Protein AF-A0A6S6RYH0-F1 (afdb_monomer)

Solvent-accessible surface area (backbone atoms only — not comparable to full-atom values): 5953 Å² total; per-residue (Å²): 117,42,72,70,53,74,77,64,69,36,65,73,57,48,49,56,42,45,76,71,73,44,82,90,44,69,47,67,87,89,47,68,92,78,37,76,64,52,61,53,49,52,53,53,51,47,54,52,51,54,60,55,51,44,69,64,40,72,49,82,52,102,90,46,79,45,82,38,74,65,84,67,80,78,64,78,78,52,99,68,83,72,94,80,73,87,78,78,76,132

Foldseek 3Di:
DDEPDPVCPPPVNVVVCVVVVHDDDYDPDPPCVPDPVNVVVVVVVVVVVVVVVQQADWDQDPVGIDGDNGDDPVPPPDPDPPPDDPPPDD

Radius of gyration: 25.26 Å; Cα contacts (8 Å, |Δi|>4): 57; chains: 1; bounding box: 45×23×64 Å

Structure (mmCIF, N/CA/C/O backbone):
data_AF-A0A6S6RYH0-F1
#
_entry.id   AF-A0A6S6RYH0-F1
#
loop_
_atom_site.group_PDB
_atom_site.id
_atom_site.type_symbol
_atom_site.label_atom_id
_atom_site.label_alt_id
_atom_site.label_comp_id
_atom_site.label_asym_id
_atom_site.label_entity_id
_atom_site.label_seq_id
_atom_site.pdbx_PDB_ins_code
_atom_site.Cartn_x
_atom_site.Cartn_y
_atom_site.Cartn_z
_atom_site.occupancy
_atom_site.B_iso_or_equiv
_atom_site.auth_seq_id
_atom_site.auth_comp_id
_atom_site.auth_asym_id
_atom_site.auth_atom_id
_atom_site.pdbx_PDB_model_num
ATOM 1 N N . MET A 1 1 ? -2.723 -5.619 11.556 1.00 80.81 1 MET A N 1
ATOM 2 C CA . MET A 1 1 ? -1.822 -4.470 11.319 1.00 80.81 1 MET A CA 1
ATOM 3 C C . MET A 1 1 ? -2.304 -3.644 10.136 1.00 80.81 1 MET A C 1
ATOM 5 O O . MET A 1 1 ? -2.642 -4.212 9.104 1.00 80.81 1 MET A O 1
ATOM 9 N N . MET A 1 2 ? -2.347 -2.322 10.294 1.00 87.25 2 MET A N 1
ATOM 10 C CA . MET A 1 2 ? -2.762 -1.343 9.285 1.00 87.25 2 MET A CA 1
ATOM 11 C C . MET A 1 2 ? -1.637 -0.324 9.062 1.00 87.25 2 MET A C 1
ATOM 13 O O . MET A 1 2 ? -0.910 0.021 9.994 1.00 87.25 2 MET A O 1
ATOM 17 N N . ASN A 1 3 ? -1.481 0.181 7.838 1.00 86.00 3 ASN A N 1
ATOM 18 C CA . ASN A 1 3 ? -0.526 1.260 7.585 1.00 86.00 3 ASN A CA 1
ATOM 19 C C . ASN A 1 3 ? -0.984 2.574 8.266 1.00 86.00 3 ASN A C 1
ATOM 21 O O . ASN A 1 3 ? -2.163 2.766 8.561 1.00 86.00 3 ASN A O 1
ATOM 25 N N . ASN A 1 4 ? -0.049 3.492 8.512 1.00 87.38 4 ASN A N 1
ATOM 26 C CA . ASN A 1 4 ? -0.292 4.730 9.264 1.00 87.38 4 ASN A CA 1
ATOM 27 C C . ASN A 1 4 ? -0.949 5.859 8.431 1.00 87.38 4 ASN A C 1
ATOM 29 O O . ASN A 1 4 ? -0.822 7.035 8.783 1.00 87.38 4 ASN A O 1
ATOM 33 N N . ALA A 1 5 ? -1.607 5.555 7.303 1.00 87.06 5 ALA A N 1
ATOM 34 C CA . ALA A 1 5 ? -2.222 6.592 6.478 1.00 87.06 5 ALA A CA 1
ATOM 35 C C . ALA A 1 5 ? -3.337 7.331 7.231 1.00 87.06 5 ALA A C 1
ATOM 37 O O . ALA A 1 5 ? -4.105 6.750 7.999 1.00 87.06 5 ALA A O 1
ATOM 38 N N . THR A 1 6 ? -3.440 8.638 6.987 1.00 90.31 6 THR A N 1
ATOM 39 C CA . THR A 1 6 ? -4.329 9.551 7.724 1.00 90.31 6 THR A CA 1
ATOM 40 C C . THR A 1 6 ? -5.794 9.133 7.674 1.00 90.31 6 THR A C 1
ATOM 42 O O . THR A 1 6 ? -6.498 9.257 8.672 1.00 90.31 6 THR A O 1
ATOM 45 N N . PHE A 1 7 ? -6.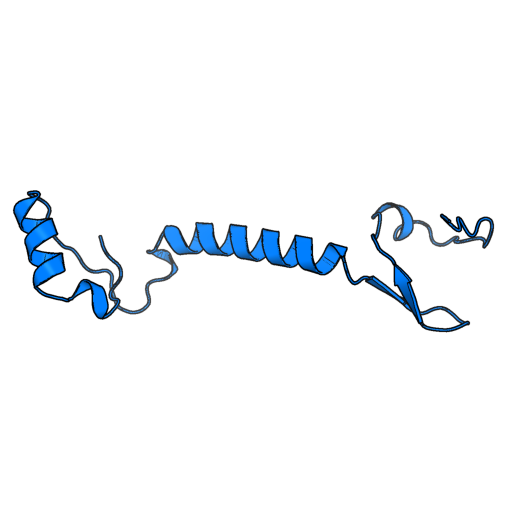252 8.573 6.553 1.00 90.50 7 PHE A N 1
ATOM 46 C CA . PHE A 1 7 ? -7.631 8.115 6.411 1.00 90.50 7 PHE A CA 1
ATOM 47 C C . PHE A 1 7 ? -7.955 6.901 7.292 1.00 90.50 7 PHE A C 1
ATOM 49 O O . PHE A 1 7 ? -9.085 6.801 7.753 1.00 90.50 7 PHE A O 1
ATOM 56 N N . HIS A 1 8 ? -6.992 6.030 7.614 1.00 90.50 8 HIS A N 1
ATOM 57 C CA . HIS A 1 8 ? -7.221 4.897 8.522 1.00 90.50 8 HIS A CA 1
ATOM 58 C C . HIS A 1 8 ? -7.468 5.326 9.975 1.00 90.50 8 HIS A C 1
ATOM 60 O O . HIS A 1 8 ? -8.061 4.569 10.736 1.00 90.50 8 HIS A O 1
ATOM 66 N N . LYS A 1 9 ? -7.073 6.551 10.346 1.00 90.06 9 LYS A N 1
ATOM 67 C CA . LYS A 1 9 ? -7.270 7.115 11.691 1.00 90.06 9 LYS A CA 1
ATOM 68 C C . LYS A 1 9 ? -8.649 7.731 11.904 1.00 90.06 9 LYS A C 1
ATOM 70 O O . LYS A 1 9 ? -8.912 8.302 12.957 1.00 90.06 9 LYS A O 1
ATOM 75 N N . LYS A 1 10 ? -9.533 7.670 10.905 1.00 95.94 10 LYS A N 1
ATOM 76 C CA . LYS A 1 10 ? -10.898 8.168 11.051 1.00 95.94 10 LYS A CA 1
ATOM 77 C C . LYS A 1 10 ? -11.660 7.277 12.031 1.00 95.94 10 LYS A C 1
ATOM 79 O O . LYS A 1 10 ? -11.738 6.068 11.826 1.00 95.94 10 LYS A O 1
ATOM 84 N N . GLN A 1 11 ? -12.300 7.890 13.024 1.00 94.31 11 GLN A N 1
ATOM 85 C CA . GLN A 1 11 ? -13.034 7.185 14.079 1.00 94.31 11 GLN A CA 1
ATOM 86 C C . GLN A 1 11 ? -14.064 6.185 13.531 1.00 94.31 11 GLN A C 1
ATOM 88 O O . GLN A 1 11 ? -14.168 5.076 14.038 1.00 94.31 11 GLN A O 1
ATOM 93 N N . SER A 1 12 ? -14.752 6.523 12.434 1.00 95.62 12 SER A N 1
ATOM 94 C CA . SER A 1 12 ? -15.713 5.617 11.790 1.00 95.62 12 SER A CA 1
ATOM 95 C C . SER A 1 12 ? -15.084 4.303 11.315 1.00 95.62 12 SER A C 1
ATOM 97 O O . SER A 1 12 ? -15.718 3.262 11.384 1.00 95.62 12 SER A O 1
ATOM 99 N N . ILE A 1 13 ? -13.842 4.338 10.821 1.00 94.44 13 ILE A N 1
ATOM 100 C CA . ILE A 1 13 ? -13.132 3.139 10.353 1.00 94.44 13 ILE A CA 1
ATOM 101 C C . ILE A 1 13 ? -12.649 2.322 11.549 1.00 94.44 13 ILE A C 1
ATOM 103 O O . ILE A 1 13 ? -12.769 1.101 11.542 1.00 94.44 13 ILE A O 1
ATOM 107 N N . GLN A 1 14 ? -12.145 2.990 12.588 1.00 94.75 14 GLN A N 1
ATOM 108 C CA . GLN A 1 14 ? -11.712 2.321 13.813 1.00 94.75 14 GLN A CA 1
ATOM 109 C C . GLN A 1 14 ? -12.877 1.595 14.491 1.00 94.75 14 GLN A C 1
ATOM 111 O O . GLN A 1 14 ? -12.715 0.445 14.886 1.00 94.75 14 GLN A O 1
ATOM 116 N N . GLN A 1 15 ? -14.050 2.231 14.556 1.00 95.62 15 GLN A N 1
ATOM 117 C CA . GLN A 1 15 ? -15.239 1.650 15.170 1.00 95.62 15 GLN A CA 1
ATOM 118 C C . GLN A 1 15 ? -15.687 0.382 14.443 1.00 95.62 15 GLN A C 1
ATOM 120 O O . GLN A 1 15 ? -15.856 -0.642 15.083 1.00 95.62 15 GLN A O 1
ATOM 125 N N . VAL A 1 16 ? -15.758 0.402 13.107 1.00 96.19 16 VAL A N 1
ATOM 126 C CA . VAL A 1 16 ? -16.125 -0.787 12.314 1.00 96.19 16 VAL A CA 1
ATOM 127 C C . VAL A 1 16 ? -15.172 -1.962 12.566 1.00 96.19 16 VAL A C 1
ATOM 129 O O . VAL A 1 16 ? -15.604 -3.110 12.613 1.00 96.19 16 VAL A O 1
ATOM 132 N N . ILE A 1 17 ? -13.875 -1.693 12.737 1.00 94.94 17 ILE A N 1
ATOM 133 C CA . ILE A 1 17 ? -12.873 -2.733 13.015 1.00 94.94 17 ILE A CA 1
ATOM 134 C C . ILE A 1 17 ? -13.065 -3.309 14.425 1.00 94.94 17 ILE A C 1
ATOM 136 O O . ILE A 1 17 ? -13.005 -4.525 14.600 1.00 94.94 17 ILE A O 1
ATOM 140 N N . ILE A 1 18 ? 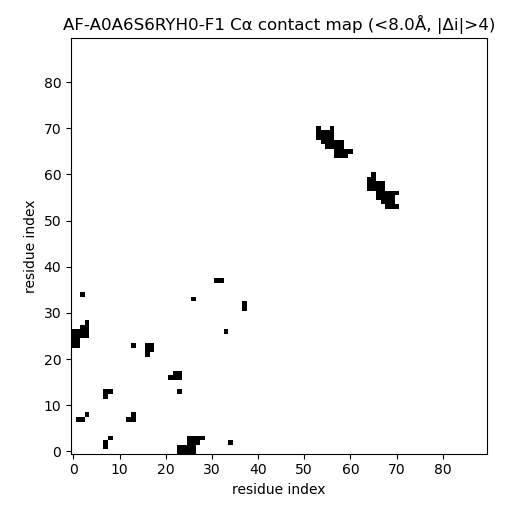-13.318 -2.448 15.413 1.00 94.75 18 ILE A N 1
ATOM 141 C CA . ILE A 1 18 ? -13.553 -2.852 16.805 1.00 94.75 18 ILE A CA 1
ATOM 142 C C . ILE A 1 18 ? -14.869 -3.629 16.930 1.00 94.75 18 ILE A C 1
ATOM 144 O O . ILE A 1 18 ? -14.891 -4.678 17.568 1.00 94.75 18 ILE A O 1
ATOM 148 N N . ASP A 1 19 ? -15.936 -3.168 16.275 1.00 96.69 19 ASP A N 1
ATOM 149 C CA . ASP A 1 19 ? -17.253 -3.819 16.258 1.00 96.69 19 ASP A CA 1
ATOM 150 C C . ASP A 1 19 ? -17.194 -5.204 15.601 1.00 96.69 19 ASP A C 1
ATOM 152 O O . ASP A 1 19 ? -17.915 -6.118 15.993 1.00 96.69 19 ASP A O 1
ATOM 156 N N . ALA A 1 20 ? -16.288 -5.391 14.637 1.00 96.44 20 ALA A N 1
ATOM 157 C CA . ALA A 1 20 ? -15.983 -6.694 14.049 1.00 96.44 20 ALA A CA 1
ATOM 158 C C . ALA A 1 20 ? -15.162 -7.616 14.980 1.00 96.44 20 ALA A C 1
ATOM 160 O O . ALA A 1 20 ? -14.827 -8.735 14.594 1.00 96.44 20 ALA A O 1
ATOM 161 N N . GLY A 1 21 ? -14.825 -7.170 16.195 1.00 96.25 21 GLY A N 1
ATOM 162 C CA . GLY A 1 21 ? -14.053 -7.934 17.177 1.00 96.25 21 GLY A CA 1
ATOM 163 C C . GLY A 1 21 ? -12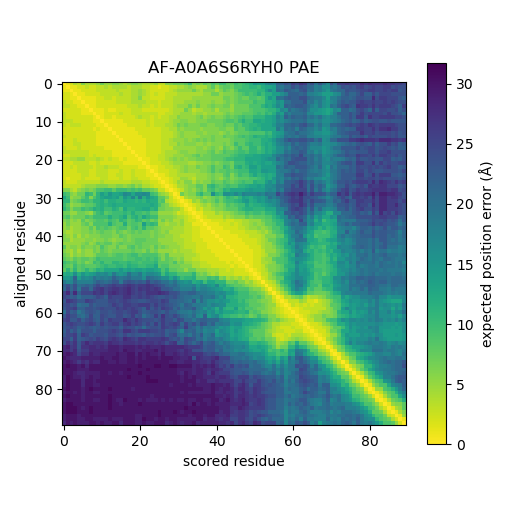.548 -7.954 16.903 1.00 96.25 21 GLY A C 1
ATOM 164 O O . GLY A 1 21 ? -11.845 -8.841 17.390 1.00 96.25 21 GLY A O 1
ATOM 165 N N . HIS A 1 22 ? -12.030 -7.011 16.112 1.00 95.31 22 HIS A N 1
ATOM 166 C CA . HIS A 1 22 ? -10.612 -6.946 15.772 1.00 95.31 22 HIS A CA 1
ATOM 167 C C . HIS A 1 22 ? -9.880 -5.849 16.549 1.00 95.31 22 HIS A C 1
ATOM 169 O O . HIS A 1 22 ? -10.393 -4.755 16.781 1.00 95.31 22 HIS A O 1
ATOM 175 N N . MET A 1 23 ? -8.620 -6.122 16.891 1.00 91.69 23 MET A N 1
ATOM 176 C CA . MET A 1 23 ? 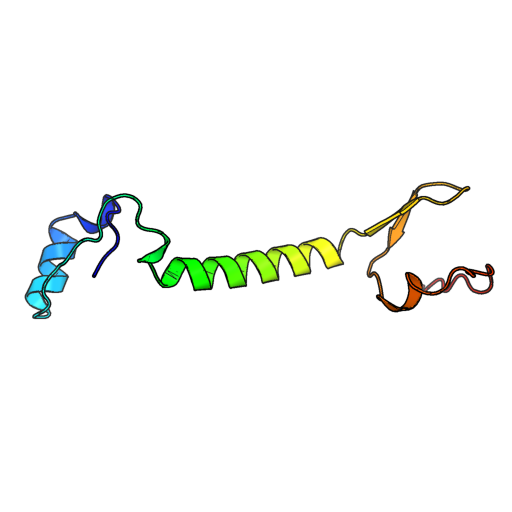-7.714 -5.125 17.454 1.00 91.69 23 MET A CA 1
ATOM 177 C C . MET A 1 23 ? -6.994 -4.349 16.353 1.00 91.69 23 MET A C 1
ATOM 179 O O . MET A 1 23 ? -6.492 -4.918 15.378 1.00 91.69 23 MET A O 1
ATOM 183 N N . LEU A 1 24 ? -6.919 -3.032 16.529 1.00 91.88 24 LEU A N 1
ATOM 184 C CA . LEU A 1 24 ? -6.280 -2.140 15.576 1.00 91.88 24 LEU A CA 1
ATOM 185 C C . LEU A 1 24 ? -4.847 -1.811 15.997 1.00 91.88 24 LEU A C 1
ATOM 187 O O . LEU A 1 24 ? -4.619 -1.020 16.906 1.00 91.88 24 LEU A O 1
ATOM 191 N N . GLU A 1 25 ? -3.886 -2.370 15.269 1.00 90.50 25 GLU A N 1
ATOM 192 C CA . GLU A 1 25 ? -2.465 -2.052 15.416 1.00 90.50 25 GLU A CA 1
ATOM 193 C C . GLU A 1 25 ? -1.953 -1.298 14.191 1.00 90.50 25 GLU A C 1
ATOM 195 O O . GLU A 1 25 ? -2.077 -1.779 13.057 1.00 90.50 25 GLU A O 1
ATOM 200 N N . TYR A 1 26 ? -1.358 -0.127 14.420 1.00 88.44 26 TYR A N 1
ATOM 201 C CA . TYR A 1 26 ? -0.737 0.677 13.373 1.00 88.44 26 TYR A CA 1
ATOM 202 C C . TYR A 1 26 ? 0.749 0.356 13.244 1.00 88.44 26 TYR A C 1
ATOM 204 O O . TYR A 1 26 ? 1.466 0.252 14.236 1.00 88.44 26 TYR A O 1
ATOM 212 N N . LEU A 1 27 ? 1.218 0.250 12.003 1.00 85.62 27 LEU A N 1
ATOM 213 C CA . LEU A 1 27 ? 2.642 0.124 11.707 1.00 85.62 27 LEU A CA 1
ATOM 214 C C . LEU A 1 27 ? 3.400 1.428 12.035 1.00 85.62 27 LEU A C 1
ATOM 216 O O . LEU A 1 27 ? 2.829 2.517 11.882 1.00 85.62 27 LEU A O 1
ATOM 220 N N . PRO A 1 28 ? 4.694 1.348 12.413 1.00 82.88 28 PRO A N 1
ATOM 221 C CA . PRO A 1 28 ? 5.525 2.529 12.589 1.00 82.88 28 PRO A CA 1
ATOM 222 C C .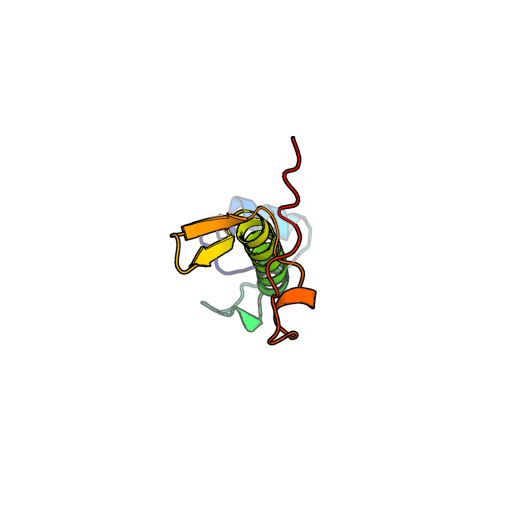 PRO A 1 28 ? 5.626 3.336 11.290 1.00 82.88 28 PRO A C 1
ATOM 224 O O . PRO A 1 28 ? 5.577 2.797 10.178 1.00 82.88 28 PRO A O 1
ATOM 227 N N . THR A 1 29 ? 5.767 4.653 11.436 1.00 76.50 29 THR A N 1
ATOM 228 C CA . THR A 1 29 ? 5.866 5.598 10.318 1.00 76.50 29 THR A CA 1
ATOM 229 C C . THR A 1 29 ? 6.994 5.200 9.362 1.00 76.50 29 THR A C 1
ATOM 231 O O . THR A 1 29 ? 8.126 5.018 9.790 1.00 76.50 29 THR A O 1
ATOM 234 N N . TYR A 1 30 ? 6.663 5.067 8.072 1.00 66.25 30 TYR A N 1
ATOM 235 C CA . TYR A 1 30 ? 7.562 4.615 7.000 1.00 66.25 30 TYR A CA 1
ATOM 236 C C . TYR A 1 30 ? 8.258 3.271 7.270 1.00 66.25 30 TYR A C 1
ATOM 238 O O . TYR A 1 30 ? 9.480 3.183 7.273 1.00 66.25 30 TYR A O 1
ATOM 246 N N . SER A 1 31 ? 7.461 2.204 7.398 1.00 71.31 31 SER A N 1
ATOM 247 C CA . SER A 1 31 ? 7.947 0.814 7.404 1.00 71.31 31 SER A CA 1
ATOM 248 C C . SER A 1 31 ? 7.582 0.082 6.100 1.00 71.31 31 SER A C 1
ATOM 250 O O . SER A 1 31 ? 6.707 -0.788 6.120 1.00 71.31 31 SER A O 1
ATOM 252 N N . PRO A 1 32 ? 8.177 0.443 4.945 1.00 67.62 32 PRO A N 1
ATOM 253 C CA . PRO A 1 32 ? 7.853 -0.190 3.664 1.00 67.62 32 PRO A CA 1
ATOM 254 C C . PRO A 1 32 ? 8.130 -1.699 3.677 1.00 67.62 32 PRO A C 1
ATOM 256 O O . PRO A 1 32 ? 7.352 -2.455 3.103 1.00 67.62 32 PRO A O 1
ATOM 259 N N . ASP A 1 33 ? 9.159 -2.138 4.406 1.00 75.00 33 ASP A N 1
ATOM 260 C CA . ASP A 1 33 ? 9.512 -3.557 4.548 1.00 75.00 33 ASP A CA 1
ATOM 261 C C . ASP A 1 33 ? 8.471 -4.355 5.351 1.00 75.00 33 ASP A C 1
ATOM 263 O O . ASP A 1 33 ? 8.334 -5.562 5.175 1.00 75.00 33 ASP A O 1
ATOM 267 N N . LEU A 1 34 ? 7.697 -3.681 6.209 1.00 70.00 34 LEU A N 1
ATOM 268 C CA . LEU A 1 34 ? 6.640 -4.295 7.019 1.00 70.00 34 LEU A CA 1
ATOM 269 C C . LEU A 1 34 ? 5.262 -4.227 6.346 1.00 70.00 34 LEU A C 1
ATOM 271 O O . LEU A 1 34 ? 4.278 -4.696 6.919 1.00 70.00 34 LEU A O 1
ATOM 275 N N . ASN A 1 35 ? 5.164 -3.644 5.146 1.00 76.38 35 ASN A N 1
ATOM 276 C CA . ASN A 1 35 ? 3.904 -3.517 4.425 1.00 76.38 35 ASN A CA 1
ATOM 277 C C . ASN A 1 35 ? 3.845 -4.506 3.244 1.00 76.38 35 ASN A C 1
ATOM 279 O O . ASN A 1 35 ? 4.271 -4.170 2.136 1.00 76.38 35 ASN A O 1
ATOM 283 N N . PRO A 1 36 ? 3.270 -5.713 3.422 1.00 74.56 36 PRO A N 1
ATOM 284 C CA . PRO A 1 36 ? 3.313 -6.770 2.406 1.00 74.56 36 PRO A CA 1
ATOM 285 C C . PRO A 1 36 ? 2.659 -6.381 1.066 1.00 74.56 36 PRO A C 1
ATOM 287 O O . PRO A 1 36 ? 2.967 -6.977 0.031 1.00 74.56 36 PRO A O 1
ATOM 290 N N . ILE A 1 37 ? 1.794 -5.356 1.042 1.00 81.56 37 ILE A N 1
ATOM 291 C CA . ILE A 1 37 ? 1.187 -4.835 -0.194 1.00 81.56 37 ILE A CA 1
ATOM 292 C C . ILE A 1 37 ? 2.211 -4.163 -1.127 1.00 81.56 37 ILE A C 1
ATOM 294 O O . ILE A 1 37 ? 2.038 -4.194 -2.347 1.00 81.56 37 ILE A O 1
ATOM 298 N N . GLU A 1 38 ? 3.304 -3.613 -0.590 1.00 83.38 38 GLU A N 1
ATOM 299 C CA . GLU A 1 38 ? 4.323 -2.910 -1.379 1.00 83.38 38 GLU A CA 1
ATOM 300 C C . GLU A 1 38 ? 5.045 -3.865 -2.333 1.00 83.38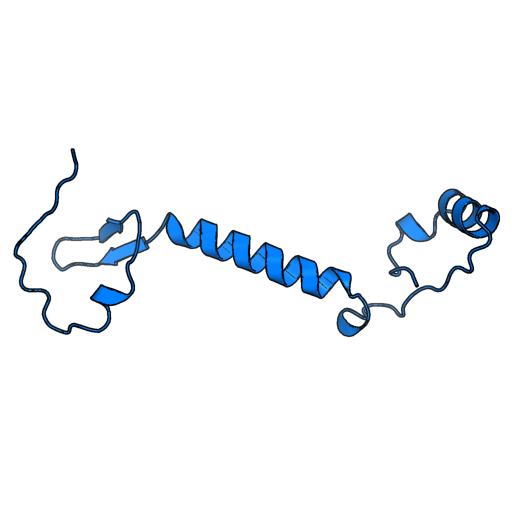 38 GLU A C 1
ATOM 302 O O . GLU A 1 38 ? 5.272 -3.536 -3.502 1.00 83.38 38 GLU A O 1
ATOM 307 N N . HIS A 1 39 ? 5.311 -5.099 -1.894 1.00 85.06 39 HIS A N 1
ATOM 308 C CA . HIS A 1 39 ? 5.871 -6.137 -2.759 1.00 85.06 39 HIS A CA 1
ATOM 309 C C . HIS A 1 39 ? 4.948 -6.451 -3.937 1.00 85.06 39 HIS A C 1
ATOM 311 O O . HIS A 1 39 ? 5.410 -6.623 -5.071 1.00 85.06 39 HIS A O 1
ATOM 317 N N . LYS A 1 40 ? 3.631 -6.474 -3.705 1.00 87.62 40 LYS A N 1
ATOM 318 C CA . LYS A 1 40 ? 2.659 -6.709 -4.774 1.00 87.62 40 LYS A CA 1
ATOM 319 C C . LYS A 1 40 ? 2.636 -5.551 -5.768 1.00 87.62 40 LYS A C 1
ATOM 321 O O . LYS A 1 40 ? 2.688 -5.770 -6.980 1.00 87.62 40 LYS A O 1
ATOM 326 N N . TRP A 1 41 ? 2.652 -4.315 -5.276 1.00 88.56 41 TRP A N 1
ATOM 327 C CA . TRP A 1 41 ? 2.721 -3.129 -6.128 1.00 88.56 41 TRP A CA 1
ATOM 328 C C . TRP A 1 41 ? 4.023 -3.038 -6.921 1.00 88.56 41 TRP A C 1
ATOM 330 O O . TRP A 1 41 ? 3.993 -2.612 -8.078 1.00 88.56 41 TRP A O 1
ATOM 340 N N . ALA A 1 42 ? 5.156 -3.464 -6.360 1.00 87.81 42 ALA A N 1
ATOM 341 C CA . ALA A 1 42 ? 6.419 -3.547 -7.087 1.00 87.81 42 ALA A CA 1
ATOM 342 C C . ALA A 1 42 ? 6.316 -4.501 -8.290 1.00 87.81 42 ALA A C 1
ATOM 344 O O . ALA A 1 42 ? 6.713 -4.135 -9.403 1.00 87.81 42 ALA A O 1
ATOM 345 N N . GLN A 1 43 ? 5.704 -5.678 -8.105 1.00 88.81 43 GLN A N 1
ATOM 346 C CA . GLN A 1 43 ? 5.454 -6.636 -9.190 1.00 88.81 43 GLN A CA 1
ATOM 347 C C . GLN A 1 43 ? 4.571 -6.030 -10.289 1.00 88.81 43 GLN A C 1
ATOM 349 O O . GLN A 1 43 ? 4.908 -6.103 -11.473 1.00 88.81 43 GLN A O 1
ATOM 354 N N . ASP A 1 44 ? 3.462 -5.389 -9.924 1.00 89.38 44 ASP A N 1
ATOM 355 C CA . ASP A 1 44 ? 2.532 -4.827 -10.907 1.00 89.38 44 ASP A CA 1
ATOM 356 C C . ASP A 1 44 ? 3.111 -3.605 -11.633 1.00 89.38 44 ASP A C 1
ATOM 358 O O . ASP A 1 44 ? 2.940 -3.458 -12.848 1.00 89.38 44 ASP A O 1
ATOM 362 N N . LYS A 1 45 ? 3.883 -2.761 -10.937 1.00 88.06 45 LYS A N 1
ATOM 363 C CA . LYS A 1 45 ? 4.664 -1.681 -11.563 1.00 88.06 45 LYS A CA 1
ATOM 364 C C . LYS A 1 45 ? 5.687 -2.244 -12.550 1.00 88.06 45 LYS A C 1
ATOM 366 O O . LYS A 1 45 ? 5.841 -1.683 -13.635 1.00 88.06 45 LYS A O 1
ATOM 371 N N . CYS A 1 46 ? 6.352 -3.351 -12.218 1.00 87.25 46 CYS A N 1
ATOM 372 C CA . CYS A 1 46 ? 7.285 -4.026 -13.121 1.00 87.25 46 CYS A CA 1
ATOM 373 C C . CYS A 1 46 ? 6.576 -4.525 -14.390 1.00 87.25 46 CYS A C 1
ATOM 375 O O . CYS A 1 46 ? 6.997 -4.198 -15.500 1.00 87.25 46 CYS A O 1
ATOM 377 N N . LYS A 1 47 ? 5.429 -5.204 -14.255 1.00 85.56 47 LYS A N 1
ATOM 378 C CA . LYS A 1 47 ? 4.614 -5.646 -15.403 1.00 85.56 47 LYS A CA 1
ATOM 379 C C . LYS A 1 47 ? 4.198 -4.478 -16.302 1.00 85.56 47 LYS A C 1
ATOM 381 O O . LYS A 1 47 ? 4.360 -4.555 -17.520 1.00 85.56 47 LYS A O 1
ATOM 386 N N . LYS A 1 48 ? 3.724 -3.373 -15.714 1.00 84.81 48 LYS A N 1
ATOM 387 C CA . LYS A 1 48 ? 3.355 -2.148 -16.450 1.00 84.81 48 LYS A CA 1
ATOM 388 C C . LYS A 1 48 ? 4.547 -1.542 -17.195 1.00 84.81 48 LYS A C 1
ATOM 390 O O . LYS A 1 48 ? 4.412 -1.173 -18.361 1.00 84.81 48 LYS A O 1
ATOM 395 N N . LYS A 1 49 ? 5.724 -1.465 -16.561 1.00 81.38 49 LYS A N 1
ATOM 396 C CA . LYS A 1 49 ? 6.963 -0.992 -17.208 1.00 81.38 49 LYS A CA 1
ATOM 397 C C . LYS A 1 49 ? 7.340 -1.876 -18.397 1.00 81.38 49 LYS A C 1
ATOM 399 O O . LYS A 1 49 ? 7.605 -1.348 -19.474 1.00 81.38 49 LYS A O 1
ATOM 404 N N . SER A 1 50 ? 7.286 -3.195 -18.231 1.00 74.38 50 SER A N 1
ATOM 405 C CA . SER A 1 50 ? 7.568 -4.166 -19.295 1.00 74.38 50 SER A CA 1
ATOM 406 C C . SER A 1 50 ? 6.595 -4.037 -20.471 1.00 74.38 50 SER A C 1
ATOM 408 O O . SER A 1 50 ? 7.023 -4.005 -21.622 1.00 74.38 50 SER A O 1
ATOM 410 N N . ALA A 1 51 ? 5.297 -3.865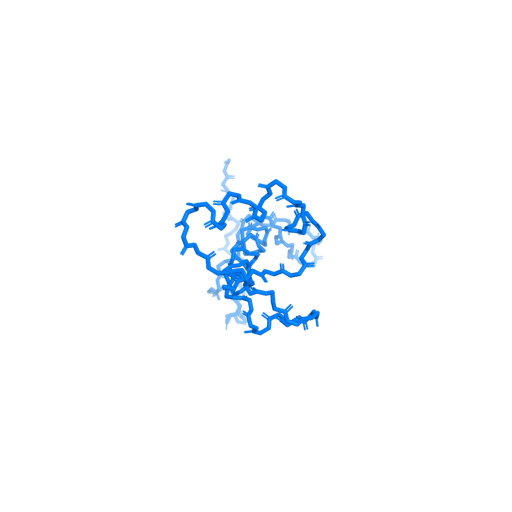 -20.212 1.00 72.19 51 ALA A N 1
ATOM 411 C CA . ALA A 1 51 ? 4.299 -3.612 -21.255 1.00 72.19 51 ALA A CA 1
ATOM 412 C C . ALA A 1 51 ? 4.521 -2.269 -21.982 1.00 72.19 51 ALA A C 1
ATOM 414 O O . ALA A 1 51 ? 4.349 -2.180 -23.200 1.00 72.19 51 ALA A O 1
ATOM 415 N N . ARG A 1 52 ? 4.959 -1.228 -21.260 1.00 64.88 52 ARG A N 1
ATOM 416 C CA . ARG A 1 52 ? 5.296 0.081 -21.841 1.00 64.88 52 ARG A CA 1
ATOM 417 C C . ARG A 1 52 ? 6.553 0.027 -22.710 1.00 64.88 52 ARG A C 1
ATOM 419 O O . ARG A 1 52 ? 6.586 0.692 -23.744 1.00 64.88 52 ARG A O 1
ATOM 426 N N . MET A 1 53 ? 7.567 -0.745 -22.310 1.00 59.38 53 MET A N 1
ATOM 427 C CA . MET A 1 53 ? 8.785 -0.935 -23.107 1.00 59.38 53 MET A CA 1
ATOM 428 C C . MET A 1 53 ? 8.505 -1.678 -24.414 1.00 59.38 53 MET A C 1
ATOM 430 O O . MET A 1 53 ? 9.085 -1.313 -25.429 1.00 59.38 53 MET A O 1
ATOM 434 N N . ARG A 1 54 ? 7.537 -2.609 -24.433 1.00 55.41 54 ARG A N 1
ATOM 435 C CA . ARG A 1 54 ? 7.152 -3.344 -25.651 1.00 55.41 54 ARG A CA 1
ATOM 436 C C . ARG A 1 54 ? 6.709 -2.458 -26.825 1.00 55.41 54 ARG A C 1
ATOM 438 O O . ARG A 1 54 ? 6.806 -2.894 -27.958 1.00 55.41 54 ARG A O 1
ATOM 445 N N . HIS A 1 55 ? 6.282 -1.216 -26.579 1.00 54.91 55 HIS A N 1
ATOM 446 C CA . HIS A 1 55 ? 5.707 -0.329 -27.602 1.00 54.91 55 HIS A CA 1
ATOM 447 C C . HIS A 1 55 ? 6.625 0.819 -28.060 1.00 54.91 55 HIS A C 1
ATOM 449 O O . HIS A 1 55 ? 6.211 1.661 -28.864 1.00 54.91 55 HIS A O 1
ATOM 455 N N . ARG A 1 56 ? 7.856 0.909 -27.543 1.00 58.34 56 ARG A N 1
ATOM 456 C CA . ARG A 1 56 ? 8.809 1.970 -27.907 1.00 58.34 56 ARG A CA 1
ATOM 457 C C . ARG A 1 56 ? 10.234 1.445 -27.892 1.00 58.34 56 ARG A C 1
ATOM 459 O O . ARG A 1 56 ? 11.000 1.725 -26.976 1.00 58.34 56 ARG A O 1
ATOM 466 N N . TYR A 1 57 ? 10.588 0.737 -28.949 1.00 64.88 57 TYR A N 1
ATOM 467 C CA . TYR A 1 57 ? 11.984 0.515 -29.283 1.00 64.88 57 TYR A CA 1
ATOM 468 C C . TYR A 1 57 ? 12.325 1.380 -30.492 1.00 64.88 57 TYR A C 1
ATOM 470 O O . TYR A 1 57 ? 11.567 1.437 -31.461 1.00 64.88 57 TYR A O 1
ATOM 478 N N . PHE A 1 58 ? 13.449 2.081 -30.408 1.00 71.69 58 PHE A N 1
ATOM 479 C CA . PHE A 1 58 ? 14.008 2.852 -31.507 1.00 71.69 58 PHE A CA 1
ATOM 480 C C . PHE A 1 58 ? 15.401 2.310 -31.789 1.00 71.69 58 PHE A C 1
ATOM 482 O O . PHE A 1 58 ? 16.212 2.196 -30.871 1.00 71.69 58 PHE A O 1
ATOM 489 N N . VAL A 1 59 ? 15.673 1.966 -33.042 1.00 69.38 59 VAL A N 1
ATOM 490 C CA . VAL A 1 59 ? 17.005 1.550 -33.485 1.00 69.38 59 VAL A CA 1
ATOM 491 C C . VAL A 1 59 ? 17.603 2.695 -34.278 1.00 69.38 59 VAL A C 1
ATOM 493 O O . VAL A 1 59 ? 16.986 3.204 -35.214 1.00 69.38 59 VAL A O 1
ATOM 496 N N . ARG A 1 60 ? 18.803 3.117 -33.881 1.00 75.12 60 ARG A N 1
ATOM 497 C CA . ARG A 1 60 ? 19.580 4.110 -34.617 1.00 75.12 60 ARG A CA 1
ATOM 498 C C . ARG A 1 60 ? 20.430 3.375 -35.646 1.00 75.12 60 ARG A C 1
ATOM 500 O O . ARG A 1 60 ? 21.211 2.500 -35.289 1.00 75.12 60 ARG A O 1
ATOM 507 N N . THR A 1 61 ? 20.243 3.714 -36.912 1.00 69.06 61 THR A N 1
ATOM 508 C CA . THR A 1 61 ? 20.977 3.150 -38.049 1.00 69.06 61 THR A CA 1
ATOM 509 C C . THR A 1 61 ? 21.755 4.257 -38.754 1.00 69.06 61 THR A C 1
ATOM 511 O O . THR A 1 61 ? 21.515 5.442 -38.514 1.00 69.06 61 THR A O 1
ATOM 514 N N . GLN A 1 62 ? 22.647 3.881 -39.669 1.00 75.62 62 GLN A N 1
ATOM 515 C CA . GLN A 1 62 ? 23.360 4.827 -40.535 1.00 75.62 62 GLN A CA 1
ATOM 516 C C . GLN A 1 62 ? 22.437 5.670 -41.441 1.00 75.62 62 GLN A C 1
ATOM 518 O O . GLN A 1 62 ? 22.873 6.686 -41.966 1.00 75.62 62 GLN A O 1
ATOM 523 N N . TYR A 1 63 ? 21.161 5.288 -41.584 1.00 73.06 63 TYR A N 1
ATOM 524 C CA . TYR A 1 63 ? 20.156 5.988 -42.395 1.00 73.06 63 TYR A CA 1
ATOM 525 C C . TYR A 1 63 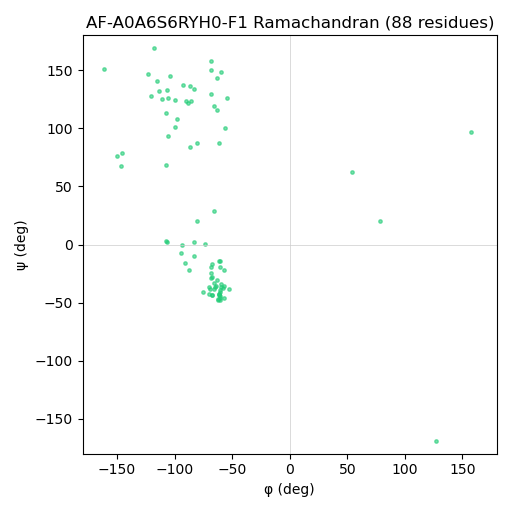? 19.108 6.745 -41.558 1.00 73.06 63 TYR A C 1
ATOM 527 O O . TYR A 1 63 ? 18.166 7.301 -42.115 1.00 73.06 63 TYR A O 1
ATOM 535 N N . GLY A 1 64 ? 19.232 6.754 -40.224 1.00 75.12 64 GLY A N 1
ATOM 536 C CA . GLY A 1 64 ? 18.293 7.429 -39.319 1.00 75.12 64 GLY A CA 1
ATOM 537 C C . GLY A 1 64 ? 17.735 6.538 -38.205 1.00 75.12 64 GLY A C 1
ATOM 538 O O . GLY A 1 64 ? 18.232 5.439 -37.943 1.00 75.12 64 GLY A O 1
ATOM 539 N N . VAL A 1 65 ? 16.712 7.040 -37.504 1.00 77.62 65 VAL A N 1
ATOM 540 C CA . VAL A 1 65 ? 16.077 6.377 -36.350 1.00 77.62 65 VAL A CA 1
ATOM 541 C C . VAL A 1 65 ? 14.783 5.690 -36.783 1.00 77.62 65 VAL A C 1
ATOM 543 O O . VAL A 1 65 ? 13.880 6.343 -37.298 1.00 77.62 65 VAL A O 1
ATOM 546 N N . ILE A 1 66 ? 14.665 4.387 -36.523 1.00 74.69 66 ILE A N 1
ATOM 547 C CA . ILE A 1 66 ? 13.502 3.573 -36.905 1.00 74.69 66 ILE A CA 1
ATOM 548 C C . ILE A 1 66 ? 12.768 3.101 -35.647 1.00 74.69 66 ILE A C 1
ATOM 550 O O . ILE A 1 66 ? 13.393 2.582 -34.721 1.00 74.69 66 ILE A O 1
ATOM 554 N N . LYS A 1 67 ? 11.438 3.255 -35.609 1.00 73.69 67 LYS A N 1
ATOM 555 C CA . LYS A 1 67 ? 10.576 2.746 -34.530 1.00 73.69 67 LYS A CA 1
ATOM 556 C C . LYS A 1 67 ? 10.196 1.292 -34.808 1.00 73.69 67 LYS A C 1
ATOM 558 O O . LYS A 1 67 ? 9.593 1.010 -35.838 1.00 73.69 67 LYS A O 1
ATOM 563 N N . ILE A 1 68 ? 10.484 0.387 -33.877 1.00 66.19 68 ILE A N 1
ATOM 564 C CA . ILE A 1 68 ? 10.137 -1.036 -33.994 1.00 66.19 68 ILE A CA 1
ATOM 565 C C . ILE A 1 68 ? 9.131 -1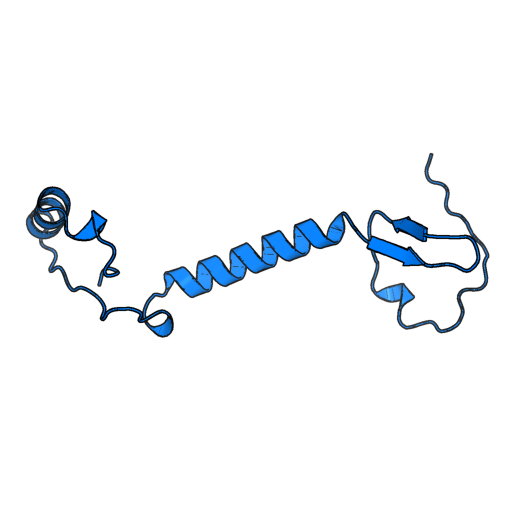.441 -32.910 1.00 66.19 68 ILE A C 1
ATOM 567 O O . ILE A 1 68 ? 9.177 -0.964 -31.773 1.00 66.19 68 ILE A O 1
ATOM 571 N N . LYS A 1 69 ? 8.168 -2.290 -33.294 1.00 54.69 69 LYS A N 1
ATOM 572 C CA . LYS A 1 69 ? 7.021 -2.694 -32.458 1.00 54.69 69 LYS A CA 1
ATOM 573 C C . LYS A 1 69 ? 7.342 -3.834 -31.479 1.00 54.69 69 LYS A C 1
ATOM 575 O O . LYS A 1 69 ? 6.531 -4.120 -30.610 1.00 54.69 69 LYS A O 1
ATOM 580 N N . SER A 1 70 ? 8.504 -4.478 -31.597 1.00 55.88 70 SER A N 1
ATOM 581 C CA . SER A 1 70 ? 9.038 -5.418 -30.605 1.00 55.88 70 SER A CA 1
ATOM 582 C C . SER A 1 70 ? 10.545 -5.617 -30.814 1.00 55.88 70 SER A C 1
ATOM 584 O O . SER A 1 70 ? 11.038 -5.472 -31.931 1.00 55.88 70 SER A O 1
ATOM 586 N N . LEU A 1 71 ? 11.277 -5.918 -29.737 1.00 54.41 71 LEU A N 1
ATOM 587 C CA . LEU A 1 71 ? 12.661 -6.395 -29.788 1.00 54.41 71 LEU A CA 1
ATOM 588 C C . LEU A 1 71 ? 12.635 -7.886 -29.428 1.00 54.41 71 LEU A C 1
ATOM 590 O O . LEU A 1 71 ? 12.305 -8.215 -28.288 1.00 54.41 71 LEU A O 1
ATOM 594 N N . SER A 1 72 ? 12.959 -8.790 -30.356 1.00 49.38 72 SER A N 1
ATOM 595 C CA . SER A 1 72 ? 13.294 -10.164 -29.965 1.00 49.38 72 SER A CA 1
ATOM 596 C C . SER A 1 72 ? 14.765 -10.212 -29.538 1.00 49.38 72 SER A C 1
ATOM 598 O O . SER A 1 72 ? 15.651 -9.673 -30.202 1.00 49.38 72 SER A O 1
ATOM 600 N N . TYR A 1 73 ? 15.034 -10.858 -28.403 1.00 41.44 73 TYR A N 1
ATOM 601 C CA . TYR A 1 73 ? 16.366 -10.980 -27.786 1.00 41.44 73 TYR A CA 1
ATOM 602 C C . TYR A 1 73 ? 17.385 -11.721 -28.670 1.00 41.44 73 TYR A C 1
ATOM 604 O O . TYR A 1 73 ? 18.588 -11.641 -28.440 1.00 41.44 73 TYR A O 1
ATOM 612 N N . THR A 1 74 ? 16.909 -12.408 -29.710 1.00 43.50 74 THR A N 1
ATOM 613 C CA . THR A 1 74 ? 17.720 -13.155 -30.677 1.00 43.50 74 THR A CA 1
ATOM 614 C C . THR A 1 74 ? 18.592 -12.264 -31.568 1.00 43.50 74 THR A C 1
ATOM 616 O O . THR A 1 74 ? 19.548 -12.763 -32.147 1.00 43.50 74 THR A O 1
ATOM 619 N N . CYS A 1 75 ? 18.329 -10.953 -31.655 1.00 41.59 75 CYS A N 1
ATOM 620 C CA . CYS A 1 75 ? 19.100 -10.047 -32.519 1.00 41.59 75 CYS A CA 1
ATOM 621 C C . CYS A 1 75 ? 20.265 -9.319 -31.826 1.00 41.59 75 CYS A C 1
ATOM 623 O O . CYS A 1 75 ? 21.037 -8.654 -32.509 1.00 41.59 75 CYS A O 1
ATOM 625 N N . ILE A 1 76 ? 20.426 -9.419 -30.499 1.00 42.72 76 ILE A N 1
ATOM 626 C CA . ILE A 1 76 ? 21.511 -8.708 -29.785 1.00 42.72 76 ILE A CA 1
ATOM 627 C C . ILE A 1 76 ? 22.813 -9.535 -29.752 1.00 42.72 76 ILE A C 1
ATOM 629 O O . ILE A 1 76 ? 23.896 -8.968 -29.635 1.00 42.72 76 ILE A O 1
ATOM 633 N N . ALA A 1 77 ? 22.740 -10.861 -29.918 1.00 38.38 77 ALA A N 1
ATOM 634 C CA . ALA A 1 77 ? 23.909 -11.746 -29.841 1.00 38.38 77 ALA A CA 1
ATOM 635 C C . ALA A 1 77 ? 24.626 -11.991 -31.185 1.00 38.38 77 ALA A C 1
ATOM 637 O O . ALA A 1 77 ? 25.772 -12.439 -31.194 1.00 38.38 77 ALA A O 1
ATOM 638 N N . SER A 1 78 ? 24.006 -11.682 -32.326 1.00 41.72 78 SER A N 1
ATOM 639 C CA . SER A 1 78 ? 24.622 -11.908 -33.637 1.00 41.72 78 SER A CA 1
ATOM 640 C C . SER A 1 78 ? 25.218 -10.615 -34.177 1.00 41.72 78 SER A C 1
ATOM 642 O O . SER A 1 78 ? 24.536 -9.770 -34.749 1.00 41.72 78 SER A O 1
ATOM 644 N N . ARG A 1 79 ? 26.537 -10.494 -34.037 1.00 44.41 79 ARG A N 1
ATOM 645 C CA . ARG A 1 79 ? 27.405 -9.434 -34.579 1.00 44.41 79 ARG A CA 1
ATOM 646 C C . ARG A 1 79 ? 27.487 -9.428 -36.123 1.00 44.41 79 ARG A C 1
ATOM 648 O O . ARG A 1 79 ? 28.501 -9.034 -36.683 1.00 44.41 79 ARG A O 1
ATOM 655 N N . ALA A 1 80 ? 26.439 -9.874 -36.812 1.00 39.81 80 ALA A N 1
ATOM 656 C CA . ALA A 1 80 ? 26.371 -10.007 -38.261 1.00 39.81 80 ALA A CA 1
ATOM 657 C C . ALA A 1 80 ? 24.923 -9.811 -38.741 1.00 39.81 80 ALA A C 1
ATOM 659 O O . ALA A 1 80 ? 24.223 -10.763 -39.075 1.00 39.81 80 ALA A O 1
ATOM 660 N N . ILE A 1 81 ? 24.457 -8.561 -38.774 1.00 40.94 81 ILE A N 1
ATOM 661 C CA . ILE A 1 81 ? 23.258 -8.211 -39.543 1.00 40.94 81 ILE A CA 1
ATOM 662 C C . ILE A 1 81 ? 23.731 -7.904 -40.963 1.00 40.94 81 ILE A C 1
ATOM 664 O O . ILE A 1 81 ? 23.982 -6.758 -41.330 1.00 40.94 81 ILE A O 1
ATOM 668 N N . THR A 1 82 ? 23.886 -8.951 -41.772 1.00 33.91 82 THR A N 1
ATOM 669 C CA . THR A 1 82 ? 23.827 -8.795 -43.224 1.00 33.91 82 THR A CA 1
ATOM 670 C C . THR A 1 82 ? 22.403 -8.371 -43.566 1.00 33.91 82 THR A C 1
ATOM 672 O O . THR A 1 82 ? 21.437 -9.073 -43.272 1.00 33.91 82 THR A O 1
ATOM 675 N N . ILE A 1 83 ? 22.279 -7.192 -44.167 1.00 45.75 83 ILE A N 1
ATOM 676 C CA . ILE A 1 83 ? 21.040 -6.610 -44.683 1.00 45.75 83 ILE A CA 1
ATOM 677 C C . ILE A 1 83 ? 20.488 -7.534 -45.782 1.00 45.75 83 ILE A C 1
ATOM 679 O O . ILE A 1 83 ? 20.804 -7.363 -46.953 1.00 45.75 83 ILE A O 1
ATOM 683 N N . LYS A 1 84 ? 19.691 -8.548 -45.427 1.00 40.47 84 LYS A N 1
ATOM 684 C CA . LYS A 1 84 ? 18.905 -9.352 -46.382 1.00 40.47 84 LYS A CA 1
ATOM 685 C C . LYS A 1 84 ? 17.578 -9.804 -45.775 1.00 40.47 84 LYS A C 1
ATOM 687 O O . LYS A 1 84 ? 17.367 -10.983 -45.533 1.00 40.47 84 LYS A O 1
ATOM 692 N N . ARG A 1 85 ? 16.698 -8.834 -45.533 1.00 40.94 85 ARG A N 1
ATOM 693 C CA . ARG A 1 85 ? 15.228 -8.895 -45.666 1.00 40.94 85 ARG A CA 1
ATOM 694 C C . ARG A 1 85 ? 14.641 -7.812 -44.779 1.00 40.94 85 ARG A C 1
ATOM 696 O O . ARG A 1 85 ? 14.436 -7.987 -43.583 1.00 40.94 85 ARG A O 1
ATOM 703 N N . VAL A 1 86 ? 14.354 -6.685 -45.410 1.00 42.97 86 VAL A N 1
ATOM 704 C CA . VAL A 1 86 ? 13.242 -5.840 -45.002 1.00 42.97 86 VAL A CA 1
ATOM 705 C C . VAL A 1 86 ? 12.004 -6.740 -45.044 1.00 42.97 86 VAL A C 1
ATOM 707 O O . VAL A 1 86 ? 11.516 -7.058 -46.123 1.00 42.97 86 VAL A O 1
ATOM 710 N N . ILE A 1 87 ? 11.551 -7.240 -43.895 1.00 42.16 87 ILE A N 1
ATOM 711 C CA . ILE A 1 87 ? 10.177 -7.728 -43.789 1.00 42.16 87 ILE A CA 1
ATOM 712 C C . ILE A 1 87 ? 9.337 -6.465 -43.594 1.00 42.16 87 ILE A C 1
ATOM 714 O O . ILE A 1 87 ? 9.152 -5.997 -42.470 1.00 42.16 87 ILE A O 1
ATOM 718 N N . LEU A 1 88 ? 8.931 -5.857 -44.713 1.00 42.38 88 LEU A N 1
ATOM 719 C CA . LEU A 1 88 ? 7.736 -5.022 -44.748 1.00 42.38 88 LEU A CA 1
ATOM 720 C C . LEU A 1 88 ? 6.581 -5.979 -44.419 1.00 42.38 88 LEU A C 1
ATOM 722 O O . LEU A 1 88 ? 6.371 -6.946 -45.145 1.00 42.38 88 LEU A O 1
ATOM 726 N N . PHE A 1 89 ? 5.901 -5.768 -43.298 1.00 49.19 89 PHE A N 1
ATOM 727 C CA . PHE A 1 89 ? 4.527 -6.241 -43.165 1.00 49.19 89 PHE A CA 1
ATOM 728 C C . PHE A 1 89 ? 3.652 -5.091 -43.660 1.00 49.19 89 PHE A C 1
ATOM 730 O O . PHE A 1 89 ? 3.834 -3.970 -43.171 1.00 49.19 89 PHE A O 1
ATOM 737 N N . ASP A 1 90 ? 2.806 -5.381 -44.650 1.00 46.00 90 ASP A N 1
ATOM 738 C CA . ASP A 1 90 ? 1.754 -4.488 -45.150 1.00 46.00 90 ASP A CA 1
ATOM 739 C C . ASP A 1 90 ? 0.859 -3.945 -44.017 1.00 46.00 90 ASP A C 1
ATOM 741 O O . ASP A 1 90 ? 0.647 -4.666 -43.007 1.00 46.00 90 ASP A O 1
#

Secondary structure (DSSP, 8-state):
-B---GGGG-HHHHHHHHHTT----BPPTT-GGG-HHHHHHHHHHHHHHHHHHTT-EEEEETTEEEEES---GGGSS-S-----------

Mean predicted aligned error: 14.99 Å

Nearest PDB structures (foldseek):
  3os1-assembly1_B  TM=6.159E-01  e=7.616E-01  Human spumaretrovirus
  4bac-assembly1_A-2  TM=6.068E-01  e=1.074E+00  Human spumaretrovirus
  4bac-assembly1_B-2  TM=5.819E-01  e=1.739E+00  Human spumaretrovirus
  6rwl-assembly1_A  TM=6.291E-01  e=2.815E+00  Simian immunodeficiency virus

Sequence (90 aa):
MMNNATFHKKQSIQQVIIDAGHMLEYLPTYSPDLNPIEHKWAQDKCKKKSARMRHRYFVRTQYGVIKIKSLSYTCIASRAITIKRVILFD

pLDDT: mean 72.64, std 19.06, range [33.91, 96.69]